Protein AF-D6RCZ2-F1 (afdb_monomer_lite)

Secondary structure (DSSP, 8-state):
----PPPTT-PPPPPP-------TTTTTTSSSS-----S-S-----PPPHHHHHHHHHHHHHHHHHHHHHHHHHSS-TTSPP--------

pLDDT: mean 72.48, std 14.66, range [50.53, 97.56]

Radius of gyration: 33.56 Å; chains: 1; bounding box: 55×69×85 Å

Structure (mmCIF, N/CA/C/O backbone):
data_AF-D6RCZ2-F1
#
_entry.id   AF-D6RCZ2-F1
#
loop_
_atom_site.group_PDB
_atom_site.id
_atom_site.type_symbol
_atom_site.label_atom_id
_atom_site.label_alt_id
_atom_site.label_comp_id
_atom_site.label_asym_id
_atom_site.label_entity_id
_atom_site.label_seq_id
_atom_site.pdbx_PDB_ins_code
_atom_site.Cartn_x
_atom_site.Cartn_y
_atom_site.Cartn_z
_atom_site.occupancy
_atom_site.B_iso_or_equiv
_atom_site.auth_seq_id
_atom_site.auth_comp_id
_atom_site.auth_asym_id
_atom_site.auth_atom_id
_atom_site.pdbx_PDB_model_num
ATOM 1 N N . MET A 1 1 ? -15.487 48.227 17.769 1.00 50.53 1 MET A N 1
ATOM 2 C CA . MET A 1 1 ? -16.232 47.193 18.523 1.00 50.53 1 MET A CA 1
ATOM 3 C C . MET A 1 1 ? -15.360 46.711 19.673 1.00 50.53 1 MET A C 1
ATOM 5 O O . MET A 1 1 ? -14.394 46.002 19.427 1.00 50.53 1 MET A O 1
ATOM 9 N N . ALA A 1 2 ? -15.627 47.155 20.902 1.00 63.69 2 ALA A N 1
ATOM 10 C CA . ALA A 1 2 ? -14.870 46.710 22.070 1.00 63.69 2 ALA A CA 1
ATOM 11 C C . ALA A 1 2 ? -15.477 45.404 22.606 1.00 63.69 2 ALA A C 1
ATOM 13 O O . ALA A 1 2 ? -16.657 45.361 22.948 1.00 63.69 2 ALA A O 1
ATOM 14 N N . ALA A 1 3 ? -14.686 44.330 22.641 1.00 72.44 3 ALA A N 1
ATOM 15 C CA . ALA A 1 3 ? -15.115 43.050 23.194 1.00 72.44 3 ALA A CA 1
ATOM 16 C C . ALA A 1 3 ? -15.180 43.141 24.727 1.00 72.44 3 ALA A C 1
ATOM 18 O O . ALA A 1 3 ? -14.167 43.379 25.386 1.00 72.44 3 ALA A O 1
ATOM 19 N N . HIS A 1 4 ? -16.369 42.943 25.293 1.00 77.12 4 HIS A N 1
ATOM 20 C CA . HIS A 1 4 ? -16.578 42.967 26.737 1.00 77.12 4 HIS A CA 1
ATOM 21 C C . HIS A 1 4 ? -15.888 41.762 27.398 1.00 77.12 4 HIS A C 1
ATOM 23 O O . HIS A 1 4 ? -16.267 40.610 27.166 1.00 77.12 4 HIS A O 1
ATOM 29 N N . ARG A 1 5 ? -14.867 42.016 28.225 1.00 77.38 5 ARG A N 1
ATOM 30 C CA . ARG A 1 5 ? -14.180 40.973 28.999 1.00 77.38 5 ARG A CA 1
ATOM 31 C C . ARG A 1 5 ? -14.901 40.751 30.322 1.00 77.38 5 ARG A C 1
ATOM 33 O O . ARG A 1 5 ? -15.271 41.694 31.010 1.00 77.38 5 ARG A O 1
ATOM 40 N N . SER A 1 6 ? -15.118 39.490 30.674 1.00 81.06 6 SER A N 1
ATOM 41 C CA . SER A 1 6 ? -15.731 39.129 31.949 1.00 81.06 6 SER A CA 1
ATOM 42 C C . SER A 1 6 ? -14.863 39.557 33.128 1.00 81.06 6 SER A C 1
ATOM 44 O O . SER A 1 6 ? -13.674 39.245 33.150 1.00 81.06 6 SER A O 1
ATOM 46 N N . GLY A 1 7 ? -15.476 40.238 34.096 1.00 81.56 7 GLY A N 1
ATOM 47 C CA . GLY A 1 7 ? -14.805 40.707 35.303 1.00 81.56 7 GLY A CA 1
ATOM 48 C C . GLY A 1 7 ? -14.558 39.612 36.354 1.00 81.56 7 GLY A C 1
ATOM 49 O O . GLY A 1 7 ? -15.070 38.496 36.222 1.00 81.56 7 GLY A O 1
ATOM 50 N N . PRO A 1 8 ? -13.813 39.943 37.425 1.00 79.69 8 PRO A N 1
ATOM 51 C CA . PRO A 1 8 ? -13.336 38.987 38.434 1.00 79.69 8 PRO A CA 1
ATOM 52 C C . PRO A 1 8 ? -14.440 38.266 39.218 1.00 79.69 8 PRO A C 1
ATOM 54 O O . PRO A 1 8 ? -14.221 37.178 39.733 1.00 79.69 8 PRO A O 1
ATOM 57 N N . LEU A 1 9 ? -15.636 38.856 39.292 1.00 82.44 9 LEU A N 1
ATOM 58 C CA . LEU A 1 9 ? -16.785 38.315 40.026 1.00 82.44 9 LEU A CA 1
ATOM 59 C C . LEU A 1 9 ? -17.657 37.375 39.181 1.00 82.44 9 LEU A C 1
ATOM 61 O O . LEU A 1 9 ? -18.722 36.946 39.623 1.00 82.44 9 LEU A O 1
ATOM 65 N N . LYS A 1 10 ? -17.252 37.060 37.943 1.00 85.56 10 LYS A N 1
ATOM 66 C CA . LYS A 1 10 ? -18.038 36.172 37.087 1.00 85.56 10 LYS A CA 1
ATOM 67 C C . LYS A 1 10 ? -17.928 34.729 37.574 1.00 85.56 10 LYS A C 1
ATOM 69 O O . LYS A 1 10 ? -16.916 34.063 37.368 1.00 85.56 10 LYS A O 1
ATOM 74 N N . GLN A 1 11 ? -19.014 34.223 38.144 1.00 86.88 11 GLN A N 1
ATOM 75 C CA . GLN A 1 11 ? -19.147 32.816 38.496 1.00 86.88 11 GLN A CA 1
ATOM 76 C C . GLN A 1 11 ? -19.169 31.941 37.230 1.00 86.88 11 GLN A C 1
ATOM 78 O O . GLN A 1 11 ? -19.921 32.200 36.288 1.00 86.88 11 GLN A O 1
ATOM 83 N N . GLN A 1 12 ? -18.337 30.898 37.199 1.00 82.75 12 GLN A N 1
ATOM 84 C CA . GLN A 1 12 ? -18.399 29.869 36.161 1.00 82.75 12 GLN A CA 1
ATOM 85 C C . GLN A 1 12 ? -19.461 28.826 36.533 1.00 82.75 12 GLN A C 1
ATOM 87 O O . GLN A 1 12 ? -19.490 28.332 37.662 1.00 82.75 12 GLN A O 1
ATOM 92 N N . ASN A 1 13 ? -20.328 28.472 35.583 1.00 84.44 13 ASN A N 1
ATOM 93 C CA . ASN A 1 13 ? -21.304 27.400 35.779 1.00 84.44 13 ASN A CA 1
ATOM 94 C C . ASN A 1 13 ? -20.581 26.055 35.933 1.00 84.44 13 ASN A C 1
ATOM 96 O O . ASN A 1 13 ? -19.639 25.760 35.194 1.00 84.44 13 ASN A O 1
ATOM 100 N N . LYS A 1 14 ? -21.027 25.216 36.877 1.00 81.81 14 LYS A N 1
ATOM 101 C CA . LYS A 1 14 ? -20.449 23.880 37.065 1.00 81.81 14 LYS A CA 1
ATOM 102 C C . LYS A 1 14 ? -20.791 22.983 35.877 1.00 81.81 14 LYS A C 1
ATOM 104 O O . LYS A 1 14 ? -21.938 22.922 35.445 1.00 81.81 14 LYS A O 1
ATOM 109 N N . ALA A 1 15 ? -19.801 22.242 35.385 1.00 77.38 15 ALA A N 1
ATOM 110 C CA . ALA A 1 15 ? -20.038 21.203 34.394 1.00 77.38 15 ALA A CA 1
ATOM 111 C C . ALA A 1 15 ? -20.857 20.069 35.029 1.00 77.38 15 ALA A C 1
ATOM 113 O O . ALA A 1 15 ? -20.427 19.449 36.006 1.00 77.38 15 ALA A O 1
ATOM 114 N N . HIS A 1 16 ? -22.036 19.786 34.479 1.00 77.50 16 HIS A N 1
ATOM 115 C CA . HIS A 1 16 ? -22.804 18.609 34.870 1.00 77.50 16 HIS A CA 1
ATOM 116 C C . HIS A 1 16 ? -22.059 17.345 34.424 1.00 77.50 16 HIS A C 1
ATOM 118 O O . HIS A 1 16 ? -21.533 17.282 33.309 1.00 77.50 16 HIS A O 1
ATOM 124 N N . LYS A 1 17 ? -22.016 16.310 35.274 1.00 74.38 17 LYS A N 1
ATOM 125 C CA . LYS A 1 17 ? -21.498 15.003 34.859 1.00 74.38 17 LYS A CA 1
AT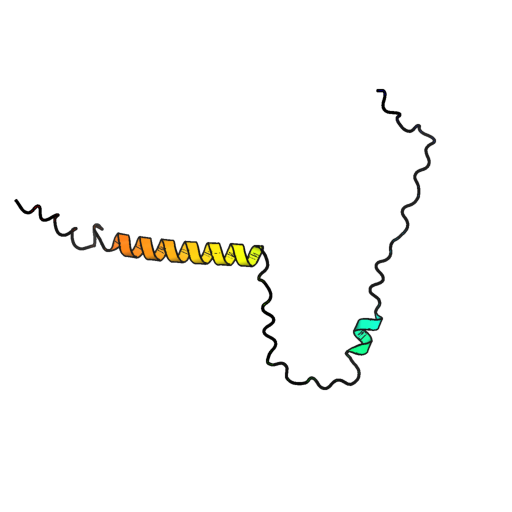OM 126 C C . L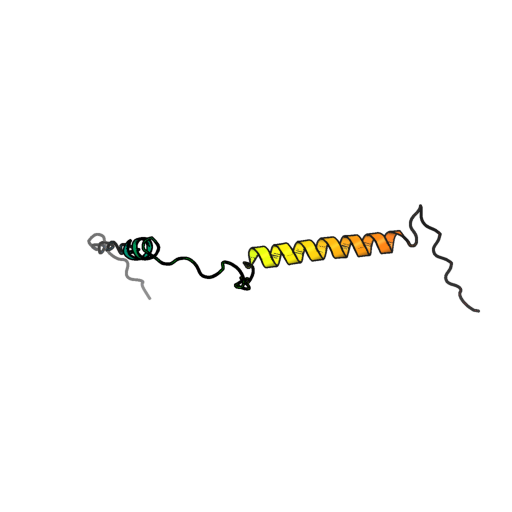YS A 1 17 ? -22.527 14.335 33.949 1.00 74.38 17 LYS A C 1
ATOM 128 O O . LYS A 1 17 ? -23.449 13.682 34.422 1.00 74.38 17 LYS A O 1
ATOM 133 N N . GLY A 1 18 ? -22.355 14.492 32.640 1.00 68.75 18 GLY A N 1
ATOM 134 C CA . GLY A 1 18 ? -23.001 13.643 31.643 1.00 68.75 18 GLY A CA 1
ATOM 135 C C . GLY A 1 18 ? -22.418 12.236 31.731 1.00 68.75 18 GLY A C 1
ATOM 136 O O . GLY A 1 18 ? -21.492 11.893 30.998 1.00 68.75 18 GLY A O 1
ATOM 137 N N . GLY A 1 19 ? -22.901 11.447 32.689 1.00 66.75 19 GLY A N 1
ATOM 138 C CA . GLY A 1 19 ? -22.546 10.043 32.825 1.00 66.75 19 GLY A CA 1
ATOM 139 C C . GLY A 1 19 ? -22.981 9.282 31.578 1.00 66.75 19 GLY A C 1
ATOM 140 O O . GLY A 1 19 ? -24.145 9.308 31.185 1.00 66.75 19 GLY A O 1
ATOM 141 N N . ARG A 1 20 ? -22.036 8.598 30.936 1.00 61.94 20 ARG A N 1
ATOM 142 C CA . ARG A 1 20 ? -22.322 7.652 29.861 1.00 61.94 20 ARG A CA 1
ATOM 143 C C . ARG A 1 20 ? -23.008 6.447 30.502 1.00 61.94 20 ARG A C 1
ATOM 145 O O . ARG A 1 20 ? -22.336 5.557 31.012 1.00 61.94 20 ARG A O 1
ATOM 152 N N . HIS A 1 21 ? -24.338 6.437 30.510 1.00 63.31 21 HIS A N 1
ATOM 153 C CA . HIS A 1 21 ? -25.122 5.256 30.855 1.00 63.31 21 HIS A CA 1
ATOM 154 C C . HIS A 1 21 ? -24.943 4.213 29.746 1.00 63.31 21 HIS A C 1
ATOM 156 O O . HIS A 1 21 ? -25.811 4.017 28.901 1.00 63.31 21 HIS A O 1
ATOM 162 N N . HIS A 1 22 ? -23.799 3.531 29.728 1.00 55.53 22 HIS A N 1
ATOM 163 C CA . HIS A 1 22 ? -23.744 2.213 29.110 1.00 55.53 22 HIS A CA 1
ATOM 164 C C . HIS A 1 22 ? -24.490 1.281 30.049 1.00 55.53 22 HIS A C 1
ATOM 166 O O . HIS A 1 22 ? -23.934 0.772 31.018 1.00 55.53 22 HIS A O 1
ATOM 172 N N . GLY A 1 23 ? -25.796 1.161 29.819 1.00 57.16 23 GLY A N 1
ATOM 173 C CA . GLY A 1 23 ? -26.658 0.273 30.574 1.00 57.16 23 GLY A CA 1
ATOM 174 C C . GLY A 1 23 ? -26.105 -1.145 30.520 1.00 57.16 23 GLY A C 1
ATOM 175 O O . GLY A 1 23 ? -26.180 -1.804 29.486 1.00 57.16 23 GLY A O 1
ATOM 176 N N . GLY A 1 24 ? -25.620 -1.639 31.660 1.00 57.28 24 GLY A N 1
ATOM 177 C CA . GLY A 1 24 ? -25.218 -3.036 31.864 1.00 57.28 24 GLY A CA 1
ATOM 178 C C . GLY A 1 24 ? -26.341 -4.061 31.629 1.00 57.28 24 GLY A C 1
ATOM 179 O O . GLY A 1 24 ? -26.124 -5.255 31.792 1.00 57.28 24 GLY A O 1
ATOM 180 N N . GLY A 1 25 ? -27.533 -3.624 31.208 1.00 55.97 25 GLY A N 1
ATOM 181 C CA . GLY A 1 25 ? -28.649 -4.479 30.817 1.00 55.97 25 GLY A CA 1
ATOM 182 C C . GLY A 1 25 ? -28.506 -5.139 29.441 1.00 55.97 25 GLY A C 1
ATOM 183 O O . GLY A 1 25 ? -29.254 -6.073 29.159 1.00 55.97 25 GLY A O 1
ATOM 184 N N . SER A 1 26 ? -27.566 -4.709 28.584 1.00 58.41 26 SER A N 1
ATOM 185 C CA . SER A 1 26 ? -27.331 -5.390 27.299 1.00 58.41 26 SER A CA 1
ATOM 186 C C . SER A 1 26 ? -26.548 -6.695 27.464 1.00 58.41 26 SER A C 1
ATOM 188 O O . SER A 1 26 ? -26.878 -7.677 26.812 1.00 58.41 26 SER A O 1
ATOM 190 N N . ALA A 1 27 ? -25.579 -6.745 28.384 1.00 57.22 27 ALA A N 1
ATOM 191 C CA . ALA A 1 27 ? -24.735 -7.924 28.599 1.00 57.22 27 ALA A CA 1
ATOM 192 C C . ALA A 1 27 ? -25.489 -9.109 29.234 1.00 57.22 27 ALA A C 1
ATOM 194 O O . ALA A 1 27 ? -25.102 -10.259 29.057 1.00 57.22 27 ALA A O 1
ATOM 195 N N . GLN A 1 28 ? -26.585 -8.852 29.955 1.00 57.00 28 GLN A N 1
ATOM 196 C CA . GLN A 1 28 ? -27.325 -9.902 30.663 1.00 57.00 28 GLN A CA 1
ATOM 197 C C . GLN A 1 28 ? -28.332 -10.653 29.772 1.00 57.00 28 GLN A C 1
ATOM 199 O O . GLN A 1 28 ? -28.806 -11.724 30.155 1.00 57.00 28 GLN A O 1
ATOM 204 N N . ARG A 1 29 ? -28.672 -10.109 28.593 1.00 57.22 29 ARG A N 1
ATOM 205 C CA . ARG A 1 29 ? -29.619 -10.733 27.650 1.00 57.22 29 ARG A CA 1
ATOM 206 C C . ARG A 1 29 ? -28.973 -11.802 26.768 1.00 57.22 29 ARG A C 1
ATOM 208 O O . ARG A 1 29 ? -29.681 -12.692 26.308 1.00 57.22 29 ARG A O 1
ATOM 215 N N . ASP A 1 30 ? -27.655 -11.760 26.589 1.00 57.72 30 ASP A N 1
ATOM 216 C CA . ASP A 1 30 ? -26.939 -12.716 25.735 1.00 57.72 30 ASP A CA 1
ATOM 217 C C . ASP A 1 30 ? -26.628 -14.051 26.441 1.00 57.72 30 ASP A C 1
ATOM 219 O O . ASP A 1 30 ? -26.397 -15.060 25.778 1.00 57.72 30 ASP A O 1
ATOM 223 N N . SER A 1 31 ? -26.680 -14.102 27.778 1.00 60.31 31 SER A N 1
ATOM 224 C CA . SER A 1 31 ? -26.209 -15.264 28.555 1.00 60.31 31 SER A CA 1
ATOM 225 C C . SER A 1 31 ? -27.283 -16.301 28.907 1.00 60.31 31 SER A C 1
ATOM 227 O O . SER A 1 31 ? -26.962 -17.331 29.494 1.00 60.31 31 SER A O 1
ATOM 229 N N . LYS A 1 32 ? -28.563 -16.062 28.589 1.00 60.53 32 LYS A N 1
ATOM 230 C CA . LYS A 1 32 ? -29.669 -16.972 28.938 1.00 60.53 32 LYS A CA 1
ATOM 231 C C . LYS A 1 32 ? -30.484 -17.353 27.701 1.00 60.53 32 LYS A C 1
ATOM 233 O O . LYS A 1 32 ? -31.517 -16.760 27.419 1.00 60.53 32 LYS A O 1
ATOM 238 N N . GLY A 1 33 ? -30.033 -18.386 26.988 1.00 59.28 33 GLY A N 1
ATOM 239 C CA . GLY A 1 33 ? 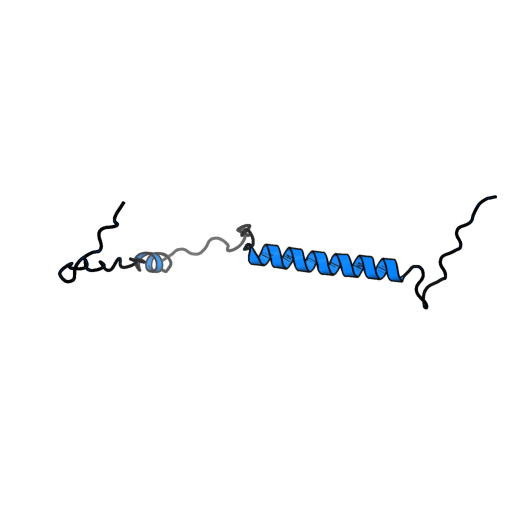-30.965 -19.269 26.275 1.00 59.28 33 GLY A CA 1
ATOM 240 C C . GLY A 1 33 ? -31.060 -19.172 24.753 1.00 59.28 33 GLY A C 1
ATOM 241 O O . GLY A 1 33 ? -32.014 -19.713 24.202 1.00 59.28 33 GLY A O 1
ATOM 242 N N . ARG A 1 34 ? -30.104 -18.568 24.034 1.00 58.69 34 ARG A N 1
ATOM 243 C CA . ARG A 1 34 ? -30.077 -18.682 22.563 1.00 58.69 34 ARG A CA 1
ATOM 244 C C . ARG A 1 34 ? -28.934 -19.576 22.100 1.00 58.69 34 ARG A C 1
ATOM 246 O O . ARG A 1 34 ? -27.810 -19.127 21.911 1.00 58.69 34 ARG A O 1
ATOM 253 N N . VAL A 1 35 ? -29.248 -20.853 21.897 1.00 60.03 35 VAL A N 1
ATOM 254 C CA . VAL A 1 35 ? -28.405 -21.777 21.130 1.00 60.03 35 VAL A CA 1
ATOM 255 C C . VAL A 1 35 ? -28.233 -21.169 19.733 1.00 60.03 35 VAL A C 1
ATOM 257 O O . VAL A 1 35 ? -29.214 -20.937 19.025 1.00 60.03 35 VAL A O 1
ATOM 260 N N . GLY A 1 36 ? -27.002 -20.793 19.385 1.00 59.78 36 GLY A N 1
ATOM 261 C CA . GLY A 1 36 ? -26.703 -20.006 18.191 1.00 59.78 36 GLY A CA 1
ATOM 262 C C . GLY A 1 36 ? -27.029 -20.761 16.895 1.00 59.78 36 GLY A C 1
ATOM 263 O O . GLY A 1 36 ? -26.444 -21.817 16.650 1.00 59.78 36 GLY A O 1
ATOM 264 N N . PRO A 1 37 ? -27.898 -20.233 16.012 1.00 58.47 37 PRO A N 1
ATOM 265 C CA . PRO A 1 37 ? -28.019 -20.765 14.666 1.00 58.47 37 PRO A CA 1
ATOM 266 C C . PRO A 1 37 ? -26.761 -20.386 13.877 1.00 58.47 37 PRO A C 1
ATOM 268 O O . PRO A 1 37 ? -26.537 -19.212 13.599 1.00 58.47 37 PRO A O 1
ATOM 271 N N . LYS A 1 38 ? -25.940 -21.403 13.573 1.00 58.06 38 LYS A N 1
ATOM 272 C CA . LYS A 1 38 ? -24.830 -21.448 12.601 1.00 58.06 38 LYS A CA 1
ATOM 273 C C . LYS A 1 38 ? -24.044 -20.134 12.459 1.00 58.06 38 LYS A C 1
ATOM 275 O O . LYS A 1 38 ? -24.411 -19.246 11.695 1.00 58.06 38 LYS A O 1
ATOM 280 N N . ILE A 1 39 ? -22.878 -20.074 13.109 1.00 56.59 39 ILE A N 1
ATOM 281 C CA . ILE A 1 39 ? -21.812 -19.076 12.888 1.00 56.59 39 ILE A CA 1
ATOM 282 C C . ILE A 1 39 ? -21.146 -19.318 11.518 1.00 56.59 39 ILE A C 1
ATOM 284 O O . ILE A 1 39 ? -19.947 -19.532 11.385 1.00 56.59 39 ILE A O 1
ATOM 288 N N . LEU A 1 40 ? -21.948 -19.337 10.464 1.00 60.44 40 LEU A N 1
ATOM 289 C CA . LEU A 1 40 ? -21.507 -19.346 9.087 1.00 60.44 40 LEU A CA 1
ATOM 290 C C . LEU A 1 40 ? -22.510 -18.487 8.323 1.00 60.44 40 LEU A C 1
ATOM 292 O O . LEU A 1 40 ? -23.710 -18.581 8.549 1.00 60.44 40 LEU A O 1
ATOM 296 N N . CYS A 1 41 ? -22.013 -17.648 7.421 1.00 57.97 41 CYS A N 1
ATOM 297 C CA . CYS A 1 41 ? -22.811 -16.802 6.526 1.00 57.97 41 CYS A CA 1
ATOM 298 C C . CYS A 1 41 ? -23.239 -15.432 7.059 1.00 57.97 41 CYS A C 1
ATOM 300 O O . CYS A 1 41 ? -24.281 -14.923 6.669 1.00 57.97 41 CYS A O 1
ATOM 302 N N . LYS A 1 42 ? -22.374 -14.744 7.808 1.00 59.69 42 LYS A N 1
ATOM 303 C CA . LYS A 1 42 ? -22.257 -13.286 7.648 1.00 59.69 42 LYS A CA 1
ATOM 304 C C . LYS A 1 42 ? -20.783 -12.897 7.646 1.00 59.69 42 LYS A C 1
ATOM 306 O O . LYS A 1 42 ? -20.284 -12.314 8.603 1.00 59.69 42 LYS A O 1
ATOM 311 N N . LYS A 1 43 ? -20.079 -13.168 6.533 1.00 60.03 43 LYS A N 1
ATOM 312 C CA . LYS A 1 43 ? -18.967 -12.295 6.119 1.00 60.03 43 LYS A CA 1
ATOM 313 C C . LYS A 1 43 ? -19.594 -10.924 5.872 1.00 60.03 43 LYS A C 1
ATOM 315 O O . LYS A 1 43 ? -19.910 -10.567 4.741 1.00 60.03 43 LYS A O 1
ATOM 320 N N . LEU A 1 44 ? -19.868 -10.192 6.952 1.00 59.97 44 LEU A N 1
ATOM 321 C CA . LEU A 1 44 ? -20.179 -8.780 6.884 1.00 59.97 44 LEU A CA 1
ATOM 322 C C . LEU A 1 44 ? -19.030 -8.197 6.078 1.00 59.97 44 LEU A C 1
ATOM 324 O O . LEU A 1 44 ? -17.872 -8.326 6.484 1.00 59.97 44 LEU A O 1
ATOM 328 N N . LYS A 1 45 ? -19.339 -7.648 4.901 1.00 59.78 45 LYS A N 1
ATOM 329 C CA . LYS A 1 45 ? -18.415 -6.824 4.127 1.00 59.78 45 LYS A CA 1
ATOM 330 C C . LYS A 1 45 ? -18.096 -5.618 5.012 1.00 59.78 45 LYS A C 1
ATOM 332 O O . LYS A 1 45 ? -18.684 -4.556 4.844 1.00 59.78 45 LYS A O 1
ATOM 337 N N . ARG A 1 46 ? -17.243 -5.798 6.029 1.00 65.25 46 ARG A N 1
ATOM 338 C CA . ARG A 1 46 ? -16.703 -4.702 6.822 1.00 65.25 46 ARG A CA 1
ATOM 339 C C . ARG A 1 46 ? -15.974 -3.863 5.798 1.00 65.25 46 ARG A C 1
ATOM 341 O O . ARG A 1 46 ? -14.987 -4.322 5.221 1.00 65.25 46 ARG A O 1
ATOM 348 N N . GLN A 1 47 ? -16.517 -2.683 5.510 1.00 66.12 47 GLN A N 1
ATOM 349 C CA . GLN A 1 47 ? -15.750 -1.686 4.794 1.00 66.12 47 GLN A CA 1
ATOM 350 C C . GLN A 1 47 ? -14.456 -1.528 5.586 1.00 66.12 47 GLN A C 1
ATOM 352 O O . GLN A 1 47 ? -14.484 -1.238 6.783 1.00 66.12 47 GLN A O 1
ATOM 357 N N . LEU A 1 48 ? -13.345 -1.876 4.939 1.00 68.19 48 LEU A N 1
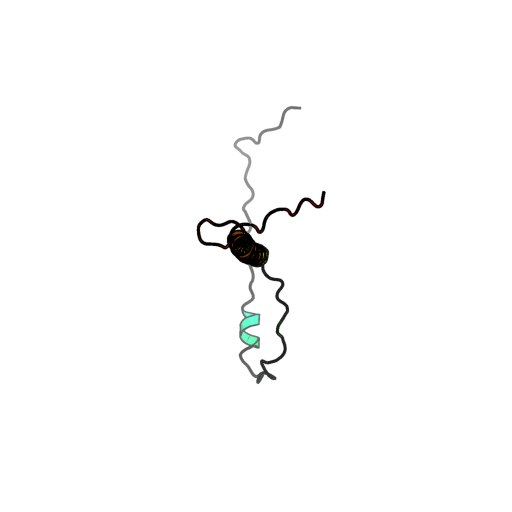ATOM 358 C CA . LEU A 1 48 ? -12.016 -1.769 5.520 1.00 68.19 48 LEU A CA 1
ATOM 359 C C . LEU A 1 48 ? -11.863 -0.354 6.079 1.00 68.19 48 LEU A C 1
ATOM 361 O O . LEU A 1 48 ? -12.311 0.602 5.436 1.00 68.19 48 LEU A O 1
ATOM 365 N N . SER A 1 49 ? -11.249 -0.215 7.256 1.00 82.75 49 SER A N 1
ATOM 366 C CA . SER A 1 49 ? -10.959 1.109 7.806 1.00 82.75 49 SER A CA 1
ATOM 367 C C . SER A 1 49 ? -10.199 1.932 6.762 1.00 82.75 49 SER A C 1
ATOM 369 O O . SER A 1 49 ? -9.464 1.381 5.938 1.00 82.75 49 SER A O 1
ATOM 371 N N . ARG A 1 50 ? -10.327 3.262 6.787 1.00 86.44 50 ARG A N 1
ATOM 372 C CA . ARG A 1 50 ? -9.556 4.154 5.901 1.00 86.44 50 ARG A CA 1
ATOM 373 C C . ARG A 1 50 ? -8.053 3.831 5.935 1.00 86.44 50 ARG A C 1
ATOM 375 O O . ARG A 1 50 ? -7.375 3.928 4.912 1.00 86.44 50 ARG A O 1
ATOM 382 N N . ILE A 1 51 ? -7.550 3.417 7.099 1.00 89.69 51 ILE A N 1
ATOM 383 C CA . ILE A 1 51 ? -6.160 2.989 7.296 1.00 89.69 51 ILE A CA 1
ATOM 384 C C . ILE A 1 51 ? -5.872 1.702 6.516 1.00 89.69 51 ILE A C 1
ATOM 386 O O . ILE A 1 51 ? -4.912 1.662 5.749 1.00 89.69 51 ILE A O 1
ATOM 390 N N . ASP A 1 52 ? -6.729 0.691 6.635 1.00 89.38 52 ASP A N 1
ATOM 391 C CA . ASP A 1 52 ? -6.578 -0.592 5.940 1.00 89.38 52 ASP A CA 1
ATOM 392 C C . ASP A 1 52 ? -6.670 -0.429 4.418 1.00 89.38 52 ASP A C 1
ATOM 394 O O . ASP A 1 52 ? -5.906 -1.041 3.672 1.00 89.38 52 ASP A O 1
ATOM 398 N N . GLN A 1 53 ? -7.560 0.446 3.937 1.00 90.75 53 GLN A N 1
ATOM 399 C CA . GLN A 1 53 ? -7.653 0.788 2.516 1.00 90.75 53 GLN A CA 1
ATOM 400 C C . GLN A 1 53 ? -6.354 1.430 2.015 1.00 90.75 53 GLN A C 1
ATOM 402 O O . GLN A 1 53 ? -5.821 1.030 0.977 1.00 90.75 53 GLN A O 1
ATOM 407 N N . ARG A 1 54 ? -5.800 2.386 2.776 1.00 94.69 54 ARG A N 1
ATOM 408 C CA . ARG A 1 54 ? -4.516 3.025 2.455 1.00 94.69 54 ARG A CA 1
ATOM 409 C C . ARG A 1 54 ? -3.373 2.012 2.464 1.00 94.69 54 ARG A C 1
ATOM 411 O O . ARG A 1 54 ? -2.549 2.035 1.550 1.00 94.69 54 ARG A O 1
ATOM 418 N N . HIS A 1 55 ? -3.328 1.132 3.462 1.00 96.12 55 HIS A N 1
ATOM 419 C CA . HIS A 1 55 ? -2.314 0.088 3.565 1.00 96.12 55 HIS A CA 1
ATOM 420 C C . HIS A 1 55 ? -2.384 -0.853 2.359 1.00 96.12 55 HIS A C 1
ATOM 422 O O . HIS A 1 55 ? -1.391 -1.011 1.649 1.00 96.12 55 HIS A O 1
ATOM 428 N N . ARG A 1 56 ? -3.577 -1.375 2.044 1.00 93.62 56 ARG A N 1
ATOM 429 C CA . ARG A 1 56 ? -3.808 -2.241 0.881 1.00 93.62 56 ARG A CA 1
ATOM 430 C C . ARG A 1 56 ? -3.373 -1.577 -0.425 1.00 93.62 56 ARG A C 1
ATOM 432 O O . ARG A 1 56 ? -2.673 -2.197 -1.219 1.00 93.62 56 ARG A O 1
ATOM 439 N N . ALA A 1 57 ? -3.734 -0.312 -0.640 1.00 95.50 57 ALA A N 1
ATOM 440 C CA . ALA A 1 57 ? -3.323 0.428 -1.831 1.00 95.50 57 ALA A CA 1
ATOM 441 C C . ALA A 1 57 ? -1.795 0.588 -1.925 1.00 95.50 57 ALA A C 1
ATOM 443 O O . ALA A 1 57 ? -1.225 0.471 -3.009 1.00 95.50 57 ALA A O 1
ATOM 444 N N . SER A 1 58 ? -1.111 0.835 -0.805 1.00 96.94 58 SER A N 1
ATOM 445 C CA . SER A 1 58 ? 0.353 0.914 -0.775 1.00 96.94 58 SER A CA 1
ATOM 446 C C . SER A 1 58 ? 1.018 -0.427 -1.078 1.00 96.94 58 SER A C 1
ATOM 448 O O . SER A 1 58 ? 1.966 -0.442 -1.861 1.00 96.94 58 SER A O 1
ATOM 450 N N . GLN A 1 59 ? 0.490 -1.533 -0.544 1.00 97.56 59 GLN A N 1
ATOM 451 C CA . GLN A 1 59 ? 0.992 -2.877 -0.847 1.00 97.56 59 GLN A CA 1
ATOM 452 C C . GLN A 1 59 ? 0.855 -3.204 -2.338 1.00 97.56 59 GLN A C 1
ATOM 454 O O . GLN A 1 59 ? 1.829 -3.589 -2.981 1.00 97.56 59 GLN A O 1
ATOM 459 N N . LEU A 1 60 ? -0.317 -2.940 -2.923 1.00 97.25 60 LEU A N 1
ATOM 460 C CA . LEU A 1 60 ? -0.553 -3.155 -4.353 1.00 97.25 60 LEU A CA 1
ATOM 461 C C . LEU A 1 60 ? 0.376 -2.305 -5.230 1.00 97.25 60 LEU A C 1
ATOM 463 O O . LEU A 1 60 ? 0.899 -2.788 -6.230 1.00 97.25 60 LEU A O 1
ATOM 467 N N . ARG A 1 61 ? 0.614 -1.039 -4.860 1.00 97.00 61 ARG A N 1
ATOM 468 C CA . ARG A 1 61 ? 1.563 -0.179 -5.586 1.00 97.00 61 ARG A CA 1
ATOM 469 C C . ARG A 1 61 ? 2.991 -0.705 -5.508 1.00 97.00 61 ARG A C 1
ATOM 471 O O . ARG A 1 61 ? 3.693 -0.632 -6.511 1.00 97.00 61 ARG A O 1
ATOM 478 N N . LYS A 1 62 ? 3.420 -1.207 -4.346 1.00 97.19 62 LYS A N 1
ATOM 479 C CA . LYS A 1 62 ? 4.755 -1.790 -4.171 1.00 97.19 62 LYS A CA 1
ATOM 480 C C . LYS A 1 62 ? 4.932 -3.005 -5.084 1.00 97.19 62 LYS A C 1
ATOM 482 O O . LYS A 1 62 ? 5.843 -3.000 -5.903 1.00 97.19 62 LYS A O 1
ATOM 487 N N . GLN A 1 63 ? 3.990 -3.947 -5.034 1.00 97.19 63 GLN A N 1
ATOM 488 C CA . GLN A 1 63 ? 4.000 -5.150 -5.874 1.00 97.19 63 GLN A CA 1
ATOM 489 C C 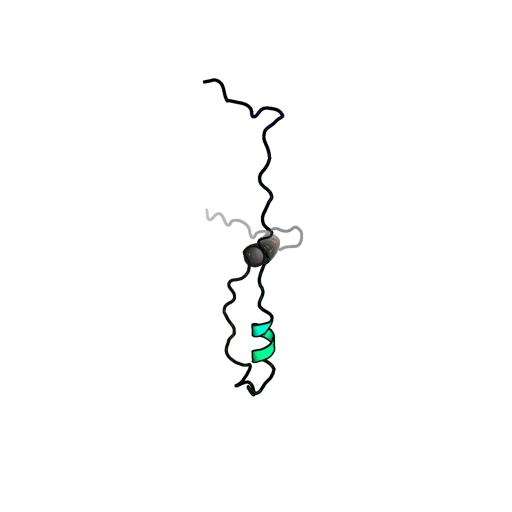. GLN A 1 63 ? 4.033 -4.813 -7.369 1.00 97.19 63 GLN A C 1
ATOM 491 O O . GLN A 1 63 ? 4.862 -5.338 -8.106 1.00 97.19 63 GLN A O 1
ATOM 496 N N . LYS A 1 64 ? 3.186 -3.878 -7.823 1.00 97.06 64 LYS A N 1
ATOM 497 C CA . LYS A 1 64 ? 3.176 -3.461 -9.234 1.00 97.06 64 LYS A CA 1
ATOM 498 C C . LYS A 1 64 ? 4.500 -2.836 -9.665 1.00 97.06 64 LYS A C 1
ATOM 500 O O . LYS A 1 64 ? 5.005 -3.164 -10.735 1.00 97.06 64 LYS A O 1
ATOM 505 N N . ARG A 1 65 ? 5.087 -1.961 -8.843 1.00 96.38 65 ARG A N 1
ATOM 506 C CA . ARG A 1 65 ? 6.400 -1.376 -9.153 1.00 96.38 65 ARG A CA 1
ATOM 507 C C . ARG A 1 65 ? 7.482 -2.443 -9.255 1.00 96.38 65 ARG A C 1
ATOM 509 O O . ARG A 1 65 ? 8.264 -2.389 -10.192 1.00 96.38 65 ARG A O 1
ATOM 516 N N . GLU A 1 66 ? 7.511 -3.397 -8.330 1.00 94.25 66 GLU A N 1
ATOM 517 C CA . GLU A 1 66 ? 8.473 -4.503 -8.356 1.00 94.25 66 GLU A CA 1
ATOM 518 C C . GLU A 1 66 ? 8.312 -5.355 -9.620 1.00 94.25 66 GLU A C 1
ATOM 520 O O . GLU A 1 66 ? 9.308 -5.624 -10.283 1.00 94.25 66 GLU A O 1
ATOM 525 N N . SER A 1 67 ? 7.075 -5.676 -10.023 1.00 92.12 67 SER A N 1
ATOM 526 C CA . SER A 1 67 ? 6.822 -6.424 -11.264 1.00 92.12 67 SER A CA 1
ATOM 527 C C . SER A 1 67 ? 7.291 -5.680 -12.519 1.00 92.12 67 SER A C 1
ATOM 529 O O . SER A 1 67 ? 7.994 -6.255 -13.344 1.00 92.12 67 SER A O 1
ATOM 531 N N . VAL A 1 68 ? 6.997 -4.379 -12.625 1.00 92.25 68 VAL A N 1
ATOM 532 C CA . VAL A 1 68 ? 7.416 -3.556 -13.770 1.00 92.25 68 VAL A CA 1
ATOM 533 C C . VAL A 1 68 ? 8.932 -3.376 -13.789 1.00 92.25 68 VAL A C 1
ATOM 535 O O . VAL A 1 68 ? 9.546 -3.382 -14.849 1.00 92.25 68 VAL A O 1
ATOM 538 N N . LEU A 1 69 ? 9.564 -3.200 -12.628 1.00 89.19 69 LEU A N 1
ATOM 539 C CA . LEU A 1 69 ? 11.020 -3.100 -12.548 1.00 89.19 69 LEU A CA 1
ATOM 540 C C . LEU A 1 69 ? 11.697 -4.419 -12.926 1.00 89.19 69 LEU A C 1
ATOM 542 O O . LEU A 1 69 ? 12.742 -4.378 -13.566 1.00 89.19 69 LEU A O 1
ATOM 546 N N . ALA A 1 70 ? 11.122 -5.563 -12.552 1.00 86.62 70 ALA A N 1
ATOM 547 C CA . ALA A 1 70 ? 11.628 -6.869 -12.958 1.00 86.62 70 ALA A CA 1
ATOM 548 C C . ALA A 1 70 ? 11.548 -7.047 -14.482 1.00 86.62 70 ALA A C 1
ATOM 550 O O . ALA A 1 70 ? 12.553 -7.393 -15.092 1.00 86.62 70 ALA A O 1
ATOM 551 N N . GLU A 1 71 ? 10.409 -6.723 -15.097 1.00 84.81 71 GLU A N 1
ATOM 552 C CA . GLU A 1 71 ? 10.225 -6.760 -16.555 1.00 84.81 71 GLU A CA 1
ATOM 553 C C . GLU A 1 71 ? 11.209 -5.828 -17.276 1.00 84.81 71 GLU A C 1
ATOM 555 O O . GLU A 1 71 ? 11.930 -6.243 -18.179 1.00 84.81 71 GLU A O 1
ATOM 560 N N . LYS A 1 72 ? 11.340 -4.578 -16.815 1.00 83.56 72 LYS A N 1
ATOM 561 C CA . LYS A 1 72 ? 12.287 -3.617 -17.400 1.00 83.56 72 LYS A CA 1
ATOM 562 C C . LYS A 1 72 ? 13.746 -4.039 -17.261 1.00 83.56 72 LYS A C 1
ATOM 564 O O . LYS A 1 72 ? 14.553 -3.662 -18.096 1.00 83.56 72 LYS A O 1
ATOM 569 N N . ARG A 1 73 ? 14.102 -4.793 -16.218 1.00 79.44 73 ARG A N 1
ATOM 570 C CA . ARG A 1 73 ? 15.463 -5.326 -16.041 1.00 79.44 73 ARG A CA 1
ATOM 571 C C . ARG A 1 73 ? 15.769 -6.508 -16.961 1.00 79.44 73 ARG A C 1
ATOM 573 O O . ARG A 1 73 ? 16.940 -6.822 -17.130 1.00 79.44 73 ARG A O 1
ATOM 580 N N . GLN A 1 74 ? 14.764 -7.162 -17.544 1.00 70.31 74 GLN A N 1
ATOM 581 C CA . GLN A 1 74 ? 14.986 -8.262 -18.490 1.00 70.31 74 GLN A CA 1
ATOM 582 C C . GLN A 1 74 ? 15.481 -7.764 -19.857 1.00 70.31 74 GLN A C 1
ATOM 584 O O . GLN A 1 74 ? 16.179 -8.497 -20.550 1.00 70.31 74 GLN A O 1
ATOM 589 N N . LEU A 1 75 ? 15.178 -6.515 -20.225 1.00 65.69 75 LEU A N 1
ATOM 590 C CA . LEU A 1 75 ? 15.641 -5.872 -21.457 1.00 65.69 75 LEU A CA 1
ATOM 591 C C . LEU A 1 75 ? 16.766 -4.871 -21.161 1.00 65.69 75 LEU A C 1
ATOM 593 O O . LEU A 1 75 ? 16.580 -3.922 -20.405 1.00 65.69 75 LEU A O 1
ATOM 597 N N . GLY A 1 76 ? 17.935 -5.052 -21.784 1.00 61.06 76 GLY A N 1
ATOM 598 C CA . GLY A 1 76 ? 19.017 -4.057 -21.751 1.00 61.06 76 GLY A CA 1
ATOM 599 C C . GLY A 1 76 ? 19.774 -3.930 -20.421 1.00 61.06 76 GLY A C 1
ATOM 600 O O . GLY A 1 76 ? 20.432 -2.915 -20.192 1.00 61.06 76 GLY A O 1
ATOM 601 N N . SER A 1 77 ? 19.696 -4.932 -19.537 1.00 60.47 77 SER A N 1
ATOM 602 C CA . SER A 1 77 ? 20.598 -5.047 -18.379 1.00 60.47 77 SER A CA 1
ATOM 603 C C . SER A 1 77 ? 21.996 -5.502 -18.813 1.00 60.47 77 SER A C 1
ATOM 605 O O . SER A 1 77 ? 22.141 -6.147 -19.847 1.00 60.47 77 SER A O 1
ATOM 607 N N . LYS A 1 78 ? 23.018 -5.227 -17.990 1.00 62.22 78 LYS A N 1
ATOM 608 C CA . LYS A 1 78 ? 24.399 -5.710 -18.195 1.00 62.22 78 LYS A CA 1
ATOM 609 C C . LYS A 1 78 ? 24.486 -7.241 -18.300 1.00 62.22 78 LYS A C 1
ATOM 611 O O . LYS A 1 78 ? 25.365 -7.742 -18.987 1.00 62.22 78 LYS A O 1
ATOM 616 N N . ASP A 1 79 ? 23.554 -7.938 -17.647 1.00 66.00 79 ASP A N 1
ATOM 617 C CA . ASP A 1 79 ? 23.471 -9.405 -17.583 1.00 66.00 79 ASP A CA 1
ATOM 618 C C . ASP A 1 79 ? 22.350 -9.991 -18.471 1.00 66.00 79 ASP A C 1
ATOM 620 O O . ASP A 1 79 ? 22.129 -11.200 -18.478 1.00 66.00 79 ASP A O 1
ATOM 624 N N . GLY A 1 80 ? 21.588 -9.144 -19.177 1.00 61.12 80 GLY A N 1
ATOM 625 C CA . GLY A 1 80 ? 20.504 -9.559 -20.075 1.00 61.12 80 GLY A CA 1
ATOM 626 C C . GLY A 1 80 ? 20.948 -9.546 -21.541 1.00 61.12 80 GLY A C 1
ATOM 627 O O . GLY A 1 80 ? 21.932 -8.881 -21.870 1.00 61.12 80 GLY A O 1
ATOM 628 N N . PRO A 1 81 ? 20.247 -10.252 -22.449 1.00 62.28 81 PRO A N 1
ATOM 629 C CA . PRO A 1 81 ? 20.560 -10.184 -23.870 1.00 62.28 81 PRO A CA 1
ATOM 630 C C . PRO A 1 81 ? 20.510 -8.718 -24.339 1.00 62.28 81 PRO A C 1
ATOM 632 O O . PRO A 1 81 ? 19.623 -7.967 -23.906 1.00 62.28 81 PRO A O 1
ATOM 635 N N . PRO A 1 82 ? 21.461 -8.282 -25.189 1.00 67.31 82 PRO A N 1
ATOM 636 C CA . PRO A 1 82 ? 21.478 -6.916 -25.691 1.00 67.31 82 PRO A CA 1
ATOM 637 C C . PRO A 1 82 ? 20.136 -6.613 -26.353 1.00 67.31 82 PRO A C 1
ATOM 639 O O . PRO A 1 82 ? 19.518 -7.501 -26.945 1.00 67.31 82 PRO A O 1
ATOM 642 N N . HIS A 1 83 ? 19.677 -5.365 -26.237 1.00 63.09 83 HIS A N 1
ATOM 643 C CA . HIS A 1 83 ? 18.477 -4.912 -26.931 1.00 63.09 83 HIS A CA 1
ATOM 644 C C . HIS A 1 83 ? 18.679 -5.245 -28.414 1.00 63.09 83 HIS A C 1
ATOM 646 O O . HIS A 1 83 ? 19.563 -4.659 -29.041 1.00 63.09 83 HIS A O 1
ATOM 652 N N . GLN A 1 84 ? 17.958 -6.249 -28.940 1.00 59.81 84 GLN A N 1
ATOM 653 C CA . GLN A 1 84 ? 18.088 -6.628 -30.344 1.00 59.81 84 GLN A CA 1
ATOM 654 C C . GLN A 1 84 ? 17.857 -5.353 -31.141 1.00 59.81 84 GLN A C 1
ATOM 656 O O . GLN A 1 84 ? 16.877 -4.638 -30.901 1.00 59.81 84 GLN A O 1
ATOM 661 N N . GLY A 1 85 ? 18.875 -5.008 -31.931 1.00 55.50 85 GLY A N 1
ATOM 662 C CA . GLY A 1 85 ? 19.034 -3.694 -32.519 1.00 55.50 85 GLY A CA 1
ATOM 663 C C . GLY A 1 85 ? 17.746 -3.240 -33.181 1.00 55.50 85 GLY A C 1
ATOM 664 O O . GLY A 1 85 ? 17.038 -4.033 -33.803 1.00 55.50 85 GLY A O 1
ATOM 665 N N . ILE A 1 86 ? 17.451 -1.951 -33.029 1.00 60.06 86 ILE A N 1
ATOM 666 C CA . ILE A 1 86 ? 16.482 -1.254 -33.865 1.00 60.06 86 ILE A CA 1
ATOM 667 C C . ILE A 1 86 ? 16.861 -1.592 -35.311 1.00 60.06 86 ILE A C 1
ATOM 669 O O . ILE A 1 86 ? 17.860 -1.094 -35.826 1.00 60.06 86 ILE A O 1
ATOM 673 N N . CYS A 1 87 ? 16.116 -2.502 -35.935 1.00 55.72 87 CYS A N 1
ATOM 674 C CA . CYS A 1 87 ? 16.264 -2.787 -37.349 1.00 55.72 87 CYS A CA 1
ATOM 675 C C . CYS A 1 87 ? 15.662 -1.587 -38.070 1.00 55.72 87 CYS A C 1
ATOM 677 O O . CYS A 1 87 ? 14.447 -1.501 -38.242 1.00 55.72 87 CYS A O 1
ATOM 679 N N . ILE A 1 88 ? 16.509 -0.617 -38.406 1.00 63.44 88 ILE A N 1
ATOM 680 C CA . ILE A 1 88 ? 16.141 0.435 -39.343 1.00 63.44 88 ILE A CA 1
ATOM 681 C C . ILE A 1 88 ? 16.081 -0.260 -40.700 1.00 63.44 88 ILE A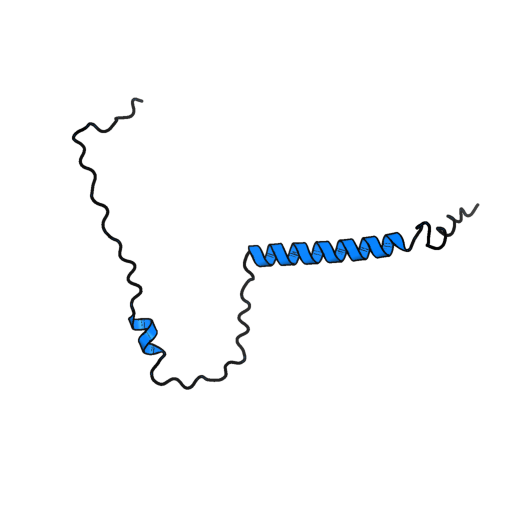 C 1
ATOM 683 O O . ILE A 1 88 ? 17.113 -0.641 -41.248 1.00 63.44 88 ILE A O 1
ATOM 687 N N . LEU A 1 89 ? 14.867 -0.516 -41.183 1.00 59.44 89 LEU A N 1
ATOM 688 C CA . LEU A 1 89 ? 14.666 -0.933 -42.563 1.00 59.44 89 LEU A CA 1
ATOM 689 C C . LEU A 1 89 ? 14.991 0.287 -43.437 1.00 59.44 89 LEU A C 1
ATOM 691 O O . LEU A 1 89 ? 14.314 1.310 -43.320 1.00 59.44 89 LEU A O 1
ATOM 695 N N . CYS A 1 90 ? 16.064 0.188 -44.218 1.00 51.47 90 CYS A N 1
ATOM 696 C CA . CYS A 1 90 ? 16.406 1.143 -45.270 1.00 51.47 90 CYS A CA 1
ATOM 697 C C . CYS A 1 90 ? 15.469 0.974 -46.468 1.00 51.47 90 CYS A C 1
ATOM 699 O O . CYS A 1 90 ? 15.142 -0.195 -46.781 1.00 51.47 90 CYS A O 1
#

Organism: Mus musculus (NCBI:txid10090)

Sequence (90 aa):
MAAHRSGPLKQQNKAHKGGRHHGGGSAQRDSKGRVGPKILCKKLKRQLSRIDQRHRASQLRKQKRESVLAEKRQLGSKDGPPHQGICILC

Foldseek 3Di:
DDDDDDDPPDDDDDDDPPDPCPPPVVVVVVPPDDPDDDPDPPPPPPPPPPVRVVVVVVVVVVVVVVVVVVVVCCEPHPPHDDNPDPPPDD